Protein AF-A0A2N2LMQ6-F1 (afdb_monomer_lite)

pLDDT: mean 95.04, std 3.76, range [73.69, 98.56]

Foldseek 3Di:
DKEKEWAAAPDDDPLVVQVVVLVVFKDWPLYDYDHCVVDVVSQVVCCVQQVHSFPGKIFIGDSPDNHHPDRFADCPPHHQACDGRLGIHTSHHPVSVVVNCVVVVTDMDTDD

Radius of gyration: 12.9 Å; chains: 1; bounding box: 29×26×38 Å

Structure (mmCIF, N/CA/C/O backbone):
data_AF-A0A2N2LMQ6-F1
#
_entry.id   AF-A0A2N2LMQ6-F1
#
loop_
_atom_site.group_PDB
_atom_site.id
_atom_site.type_symbol
_atom_site.label_atom_id
_atom_site.label_alt_id
_atom_site.label_comp_id
_atom_site.label_asym_id
_atom_site.label_entity_id
_atom_site.label_seq_id
_atom_site.pdbx_PDB_ins_code
_atom_site.Cartn_x
_atom_site.Cartn_y
_atom_site.Cartn_z
_atom_site.occupancy
_atom_site.B_iso_or_equiv
_atom_site.auth_seq_id
_atom_site.auth_comp_id
_atom_site.auth_asym_id
_atom_site.auth_atom_id
_atom_site.pdbx_PDB_model_num
ATOM 1 N N . MET A 1 1 ? -12.730 -12.999 3.088 1.00 80.81 1 MET A N 1
ATOM 2 C CA . MET A 1 1 ? -12.935 -11.535 3.022 1.00 80.81 1 MET A CA 1
ATOM 3 C C . MET A 1 1 ? -11.665 -10.936 2.423 1.00 80.81 1 MET A C 1
ATOM 5 O O . MET A 1 1 ? -10.677 -11.649 2.284 1.00 80.81 1 MET A O 1
ATOM 9 N N . ALA A 1 2 ? -11.725 -9.694 1.941 1.00 92.56 2 ALA A N 1
ATOM 10 C CA . ALA A 1 2 ? -10.563 -9.020 1.367 1.00 92.56 2 ALA A CA 1
ATOM 11 C C . ALA A 1 2 ? -9.919 -8.109 2.418 1.00 92.56 2 ALA A C 1
ATOM 13 O O . ALA A 1 2 ? -10.628 -7.480 3.206 1.00 92.56 2 ALA A O 1
ATOM 14 N N . ARG A 1 3 ? -8.590 -7.985 2.386 1.00 95.94 3 ARG A N 1
ATOM 15 C CA . ARG A 1 3 ? -7.828 -7.085 3.262 1.00 95.94 3 ARG A CA 1
ATOM 16 C C . ARG A 1 3 ? -6.894 -6.169 2.488 1.00 95.94 3 ARG A C 1
ATOM 18 O O . ARG A 1 3 ? -6.495 -6.459 1.360 1.00 95.94 3 ARG A O 1
ATOM 25 N N . LEU A 1 4 ? -6.494 -5.081 3.142 1.00 97.94 4 LEU A N 1
ATOM 26 C CA . LEU A 1 4 ? -5.445 -4.195 2.652 1.00 97.94 4 LEU A CA 1
ATOM 27 C C . LEU A 1 4 ? -4.077 -4.654 3.175 1.00 97.94 4 LEU A C 1
ATOM 29 O O . LEU A 1 4 ? -3.817 -4.620 4.377 1.00 97.94 4 LEU A O 1
ATOM 33 N N . VAL A 1 5 ? -3.171 -4.993 2.264 1.00 98.50 5 VAL A N 1
ATOM 34 C CA . VAL A 1 5 ? -1.747 -5.203 2.539 1.00 98.50 5 VAL A CA 1
ATOM 35 C C . VAL A 1 5 ? -0.983 -3.972 2.063 1.00 98.50 5 VAL A C 1
ATOM 37 O O . VAL A 1 5 ? -1.080 -3.568 0.905 1.00 98.50 5 VAL A O 1
ATOM 40 N N . VAL A 1 6 ? -0.215 -3.356 2.953 1.00 98.38 6 VAL A N 1
ATOM 41 C CA . VAL A 1 6 ? 0.647 -2.218 2.631 1.00 98.38 6 VAL A CA 1
ATOM 42 C C . VAL A 1 6 ? 2.093 -2.681 2.638 1.00 98.38 6 VAL A C 1
ATOM 44 O O . VAL A 1 6 ? 2.685 -2.874 3.699 1.00 98.38 6 VAL A O 1
ATOM 47 N N . TYR A 1 7 ? 2.690 -2.777 1.457 1.00 98.50 7 TYR A N 1
ATOM 48 C CA . TYR A 1 7 ? 4.135 -2.884 1.323 1.00 98.50 7 TYR A CA 1
ATOM 49 C C . TYR A 1 7 ? 4.741 -1.493 1.476 1.00 98.50 7 TYR A C 1
ATOM 51 O O . TYR A 1 7 ? 4.622 -0.635 0.599 1.00 98.50 7 TYR A O 1
ATOM 59 N N . GLY A 1 8 ? 5.322 -1.245 2.641 1.00 97.62 8 GLY A N 1
ATOM 60 C CA . GLY A 1 8 ? 5.858 0.041 3.048 1.00 97.62 8 GLY A CA 1
ATOM 61 C C . GLY A 1 8 ? 7.356 -0.002 3.311 1.00 97.62 8 GLY A C 1
ATOM 62 O O . GLY A 1 8 ? 8.047 -0.975 3.027 1.00 97.62 8 GLY A O 1
ATOM 63 N N . SER A 1 9 ? 7.847 1.093 3.881 1.00 95.50 9 SER A N 1
ATOM 64 C CA . SER A 1 9 ? 9.246 1.259 4.257 1.00 95.50 9 SER A CA 1
ATOM 65 C C . SER A 1 9 ? 9.354 1.887 5.643 1.00 95.50 9 SER A C 1
ATOM 67 O O . SER A 1 9 ? 8.617 2.829 5.975 1.00 95.50 9 SER A O 1
ATOM 69 N N . SER A 1 10 ? 10.278 1.374 6.461 1.00 90.56 10 SER A N 1
ATOM 70 C CA . SER A 1 10 ? 10.704 2.043 7.698 1.00 90.56 10 SER A CA 1
ATOM 71 C C . SER A 1 10 ? 11.655 3.221 7.458 1.00 90.56 10 SER A C 1
ATOM 73 O O . SER A 1 10 ? 11.841 4.039 8.361 1.00 90.56 10 SER A O 1
ATOM 75 N N . ILE A 1 11 ? 12.213 3.355 6.253 1.00 92.31 11 ILE A N 1
ATOM 76 C CA . ILE A 1 11 ? 13.080 4.467 5.857 1.00 92.31 11 ILE A CA 1
ATOM 77 C C . ILE A 1 11 ? 12.207 5.696 5.530 1.00 92.31 11 ILE A C 1
ATOM 79 O O . ILE A 1 11 ? 11.107 5.552 4.985 1.00 92.31 11 ILE A O 1
ATOM 83 N N . PRO A 1 12 ? 12.646 6.929 5.861 1.00 91.62 12 PRO A N 1
ATOM 84 C CA . PRO A 1 12 ? 11.910 8.139 5.503 1.00 91.62 12 PRO A CA 1
ATOM 85 C C . PRO A 1 12 ? 11.618 8.228 3.997 1.00 91.62 12 PRO A C 1
ATOM 87 O O . PRO A 1 12 ? 12.527 8.314 3.177 1.00 91.62 12 PRO A O 1
ATOM 90 N N . CYS A 1 13 ? 10.331 8.251 3.643 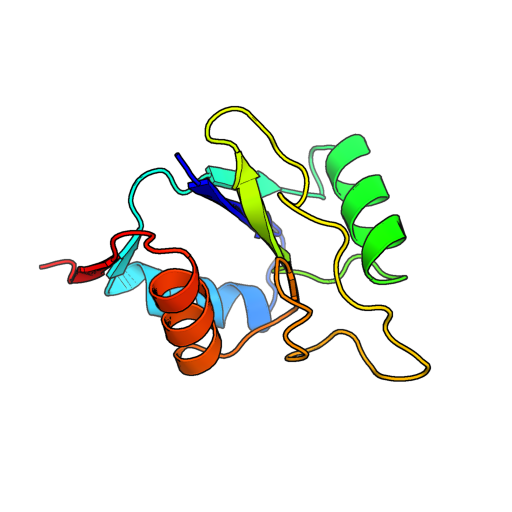1.00 91.69 13 CYS A N 1
ATOM 91 C CA . CYS A 1 13 ? 9.841 8.386 2.273 1.00 91.69 13 CYS A CA 1
ATOM 92 C C . CYS A 1 13 ? 8.640 9.356 2.246 1.00 91.69 13 CYS A C 1
ATOM 94 O O . CYS A 1 13 ? 7.730 9.217 3.074 1.00 91.69 13 CYS A O 1
ATOM 96 N N . PRO A 1 14 ? 8.604 10.339 1.324 1.00 93.56 14 PRO A N 1
ATOM 97 C CA . PRO A 1 14 ? 7.523 11.323 1.255 1.00 93.56 14 PRO A CA 1
ATOM 98 C C . PRO A 1 14 ? 6.157 10.695 0.934 1.00 93.56 14 PRO A C 1
ATOM 100 O O . PRO A 1 14 ? 5.143 11.114 1.496 1.00 93.56 14 PRO A O 1
ATOM 103 N N . ASP A 1 15 ? 6.107 9.667 0.086 1.00 94.94 15 ASP A N 1
ATOM 104 C CA . ASP A 1 15 ? 4.860 8.971 -0.248 1.00 94.94 15 ASP A CA 1
ATOM 105 C C . ASP A 1 15 ? 4.365 8.108 0.930 1.00 94.94 15 ASP A C 1
ATOM 107 O O . ASP A 1 15 ? 3.169 8.090 1.230 1.00 94.94 15 ASP A O 1
ATOM 111 N N . MET A 1 16 ? 5.278 7.514 1.713 1.00 96.19 16 MET A N 1
ATOM 112 C CA . MET A 1 16 ? 4.928 6.869 2.990 1.00 96.19 16 MET A CA 1
ATOM 113 C C . MET A 1 16 ? 4.376 7.873 4.006 1.00 96.19 16 MET A C 1
ATOM 115 O O . MET A 1 16 ? 3.420 7.564 4.718 1.00 96.19 16 MET A O 1
ATOM 119 N N . ALA A 1 17 ? 4.955 9.074 4.093 1.00 95.69 17 ALA A N 1
ATOM 120 C CA . ALA A 1 17 ? 4.467 10.122 4.989 1.00 95.69 17 ALA A CA 1
ATOM 121 C C . ALA A 1 17 ? 3.034 10.548 4.634 1.00 95.69 17 ALA A C 1
ATOM 123 O O . ALA A 1 17 ? 2.226 10.796 5.529 1.00 95.69 17 ALA A O 1
ATOM 124 N N . ARG A 1 18 ? 2.689 10.562 3.342 1.00 95.25 18 ARG A N 1
ATOM 125 C CA . ARG A 1 18 ? 1.327 10.838 2.870 1.00 95.25 18 ARG A CA 1
ATOM 126 C C . ARG A 1 18 ? 0.332 9.768 3.316 1.00 95.25 18 ARG A C 1
ATOM 128 O O . ARG A 1 18 ? -0.711 10.121 3.867 1.00 95.25 18 ARG A O 1
ATOM 135 N N . LEU A 1 19 ? 0.665 8.486 3.134 1.00 96.31 19 LEU A N 1
ATOM 136 C CA . LEU A 1 19 ? -0.167 7.376 3.611 1.00 96.31 19 LEU A CA 1
ATOM 137 C C . LEU A 1 19 ? -0.337 7.427 5.135 1.00 96.31 19 LEU A C 1
ATOM 139 O O . LEU A 1 19 ? -1.460 7.381 5.630 1.00 96.31 19 LEU A O 1
ATOM 143 N N . LYS A 1 20 ? 0.759 7.611 5.881 1.00 95.50 20 LYS A N 1
ATOM 144 C CA . LYS A 1 20 ? 0.723 7.775 7.344 1.00 95.50 20 LYS A CA 1
ATOM 145 C C . LYS A 1 20 ? -0.174 8.942 7.753 1.00 95.50 20 LYS A C 1
ATOM 147 O O . LYS A 1 20 ? -1.004 8.791 8.639 1.00 95.50 20 LYS A O 1
ATOM 152 N N . GLY A 1 21 ? -0.062 10.082 7.073 1.00 95.94 21 GLY A N 1
ATOM 153 C CA . GLY A 1 21 ? -0.906 11.248 7.317 1.00 95.94 21 GLY A CA 1
ATOM 154 C C . GLY A 1 21 ? -2.396 10.969 7.120 1.00 95.94 21 GLY A C 1
ATOM 155 O O . GLY A 1 21 ? -3.211 11.538 7.841 1.00 95.94 21 GLY A O 1
ATOM 156 N N . TRP A 1 22 ? -2.770 10.102 6.178 1.00 96.81 22 TRP A N 1
ATOM 157 C CA . TRP A 1 22 ? -4.154 9.655 6.008 1.00 96.81 22 TRP A CA 1
ATOM 158 C C . TRP A 1 22 ? -4.583 8.658 7.099 1.00 96.81 22 TRP A C 1
ATOM 160 O O . TRP A 1 22 ? -5.658 8.827 7.672 1.00 96.81 22 TRP A O 1
ATOM 170 N N . LEU A 1 23 ? -3.718 7.705 7.466 1.00 96.50 23 LEU A N 1
ATOM 171 C CA . LEU A 1 23 ? -3.950 6.724 8.541 1.00 96.50 23 LEU A CA 1
ATOM 172 C C . LEU A 1 23 ? -4.015 7.341 9.951 1.00 96.50 23 LEU A C 1
ATOM 174 O O . LEU A 1 23 ? -4.572 6.742 10.864 1.00 96.50 23 LEU A O 1
ATOM 178 N N . LEU A 1 24 ? -3.484 8.549 10.154 1.00 96.69 24 LEU A N 1
ATOM 179 C CA . LEU A 1 24 ? -3.675 9.282 11.412 1.00 96.69 24 LEU A CA 1
ATOM 180 C C . LEU A 1 24 ? -5.136 9.694 11.635 1.00 96.69 24 LEU A C 1
AT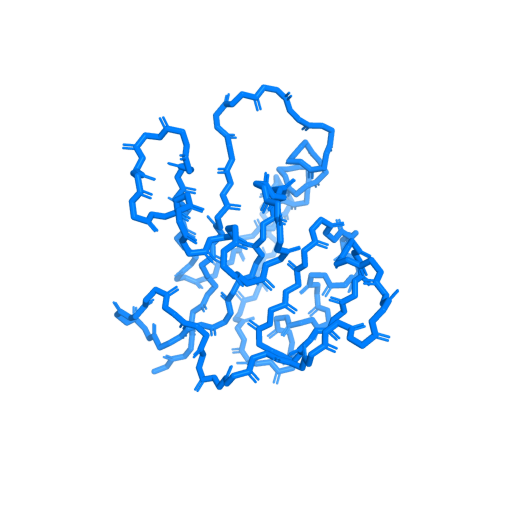OM 182 O O . LEU A 1 24 ? -5.550 9.859 12.776 1.00 96.69 24 LEU A O 1
ATOM 186 N N . ARG A 1 25 ? -5.910 9.862 10.558 1.00 96.94 25 ARG A N 1
ATOM 187 C CA . ARG A 1 25 ? -7.326 10.255 10.617 1.00 96.94 25 ARG A CA 1
ATOM 188 C C . ARG A 1 25 ? -8.278 9.092 10.371 1.00 96.94 25 ARG A C 1
ATOM 190 O O . ARG A 1 25 ? -9.475 9.255 10.570 1.00 96.94 25 ARG A O 1
ATOM 197 N N . ASN A 1 26 ? -7.765 7.946 9.930 1.00 97.56 26 ASN A N 1
ATOM 198 C CA . ASN A 1 26 ? -8.568 6.820 9.475 1.00 97.56 26 ASN A CA 1
ATOM 199 C C . ASN A 1 26 ? -8.010 5.494 9.994 1.00 97.56 26 ASN A C 1
ATOM 201 O O . ASN A 1 26 ? -6.803 5.277 10.069 1.00 97.56 26 ASN A O 1
ATOM 205 N N . GLU A 1 27 ? -8.905 4.581 10.320 1.00 96.56 27 GLU A N 1
ATOM 206 C CA . GL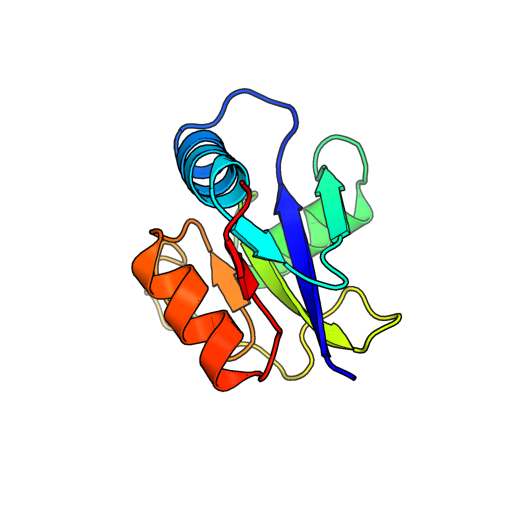U A 1 27 ? -8.618 3.196 10.647 1.00 96.56 27 GLU A CA 1
ATOM 207 C C . GLU A 1 27 ? -9.160 2.301 9.535 1.00 96.56 27 GLU A C 1
ATOM 209 O O . GLU A 1 27 ? -10.321 2.427 9.152 1.00 96.56 27 GLU A O 1
ATOM 214 N N . VAL A 1 28 ? -8.306 1.419 9.012 1.00 96.56 28 VAL A N 1
ATOM 215 C CA . VAL A 1 28 ? -8.666 0.433 7.987 1.00 96.56 28 VAL A CA 1
ATOM 216 C C . VAL A 1 28 ? -8.716 -0.934 8.649 1.00 96.56 28 VAL A C 1
ATOM 218 O O . VAL A 1 28 ? -7.717 -1.396 9.207 1.00 96.56 28 VAL A O 1
ATOM 221 N N . GLU A 1 29 ? -9.882 -1.564 8.609 1.00 91.88 29 GLU A N 1
ATOM 222 C CA . GLU A 1 29 ? -10.103 -2.862 9.240 1.00 91.88 29 GLU A CA 1
ATOM 223 C C . GLU A 1 29 ? -9.283 -3.956 8.535 1.00 91.88 29 GLU A C 1
ATOM 225 O O . GLU A 1 29 ? -9.221 -4.009 7.308 1.00 91.88 29 GLU A O 1
ATOM 230 N N . GLY A 1 30 ? -8.596 -4.800 9.311 1.00 90.62 30 GLY A N 1
ATOM 231 C CA . GLY A 1 30 ? -7.784 -5.898 8.772 1.00 90.62 30 GLY A CA 1
ATOM 232 C C . GLY A 1 30 ? -6.520 -5.477 8.007 1.00 90.62 30 GLY A C 1
ATOM 233 O O . GLY A 1 30 ? -5.880 -6.329 7.393 1.00 90.62 30 GLY A O 1
ATOM 234 N N . MET A 1 31 ? -6.137 -4.193 8.031 1.00 96.38 31 MET A N 1
ATOM 235 C CA . MET A 1 31 ? -4.930 -3.725 7.346 1.00 96.38 31 MET A CA 1
ATOM 236 C C . MET A 1 31 ? -3.658 -4.310 7.970 1.00 96.38 31 MET A C 1
ATOM 238 O O . MET A 1 31 ? -3.448 -4.219 9.180 1.00 96.38 31 MET A O 1
ATOM 242 N N . VAL A 1 32 ? -2.757 -4.807 7.123 1.00 97.12 32 VAL A N 1
ATOM 243 C CA . VAL A 1 32 ? -1.410 -5.242 7.515 1.00 97.12 32 VAL A CA 1
ATOM 244 C C . VAL A 1 32 ? -0.345 -4.411 6.808 1.00 97.12 32 VAL A C 1
ATOM 246 O O . VAL A 1 32 ? -0.540 -3.958 5.681 1.00 97.12 32 VA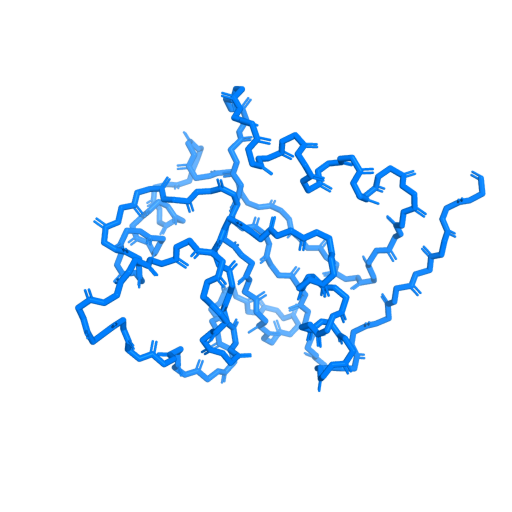L A O 1
ATOM 249 N N . VAL A 1 33 ? 0.792 -4.196 7.470 1.00 97.50 33 VAL A N 1
ATOM 250 C CA . VAL A 1 33 ? 1.920 -3.431 6.922 1.00 97.50 33 VAL A CA 1
ATOM 251 C C . VAL A 1 33 ? 3.170 -4.300 6.944 1.00 97.50 33 VAL A C 1
ATOM 253 O O . VAL A 1 33 ? 3.540 -4.815 7.997 1.00 97.50 33 VAL A O 1
ATOM 256 N N . ILE A 1 34 ? 3.829 -4.423 5.795 1.00 98.19 34 ILE A N 1
ATOM 257 C CA . ILE A 1 34 ? 5.074 -5.172 5.617 1.00 98.19 34 ILE A CA 1
ATOM 258 C C . ILE A 1 34 ? 6.170 -4.197 5.204 1.00 98.19 34 ILE A C 1
ATOM 260 O O . ILE A 1 34 ? 5.990 -3.404 4.282 1.00 98.19 34 ILE A O 1
ATOM 264 N N . ASP A 1 35 ? 7.303 -4.236 5.900 1.00 97.69 35 ASP A N 1
ATOM 265 C CA . ASP A 1 35 ? 8.464 -3.407 5.584 1.00 97.69 35 ASP A CA 1
ATOM 266 C C . ASP A 1 35 ? 9.396 -4.144 4.622 1.00 97.69 35 ASP A C 1
ATOM 268 O O . ASP A 1 35 ? 10.064 -5.102 5.014 1.00 97.69 35 ASP A O 1
ATOM 272 N N . ILE A 1 36 ? 9.486 -3.660 3.382 1.00 97.94 36 ILE A N 1
ATOM 273 C CA . ILE A 1 36 ? 10.304 -4.295 2.339 1.00 97.94 36 ILE A CA 1
ATOM 274 C C . ILE A 1 36 ? 11.807 -4.259 2.641 1.00 97.94 36 ILE A C 1
ATOM 276 O O . ILE A 1 36 ? 12.580 -4.958 2.002 1.00 97.94 36 ILE A O 1
ATOM 280 N N . HIS A 1 37 ? 12.262 -3.441 3.593 1.00 96.00 37 HIS A N 1
ATOM 281 C CA . HIS A 1 37 ? 13.678 -3.412 3.979 1.00 96.00 37 HIS A CA 1
ATOM 282 C C . HIS A 1 37 ? 14.042 -4.467 5.024 1.00 96.00 37 HIS A C 1
ATOM 284 O O . HIS A 1 37 ? 15.216 -4.614 5.361 1.00 96.00 37 HIS A O 1
ATOM 290 N N . ARG A 1 38 ? 13.046 -5.161 5.580 1.00 97.31 38 ARG A N 1
ATOM 291 C CA . ARG A 1 38 ? 13.220 -6.193 6.611 1.00 97.31 38 ARG A CA 1
ATOM 292 C C . ARG A 1 38 ? 12.792 -7.578 6.138 1.00 97.31 38 ARG A C 1
ATOM 294 O O . ARG A 1 38 ? 13.015 -8.544 6.860 1.00 97.31 38 ARG A O 1
ATOM 301 N N . ASP A 1 39 ? 12.186 -7.651 4.961 1.00 97.69 39 ASP A N 1
ATOM 302 C CA . ASP A 1 39 ? 11.638 -8.857 4.359 1.00 97.69 39 ASP A CA 1
ATOM 303 C C . ASP A 1 39 ? 12.046 -8.890 2.878 1.00 97.69 39 ASP A C 1
ATOM 305 O O . ASP A 1 39 ? 11.573 -8.093 2.063 1.00 97.69 39 ASP A O 1
ATOM 309 N N . GLU A 1 40 ? 12.984 -9.781 2.557 1.00 97.88 40 GLU A N 1
ATOM 310 C CA . GLU A 1 40 ? 13.540 -9.947 1.209 1.00 97.88 40 GLU A CA 1
ATOM 311 C C . GLU A 1 40 ? 12.475 -10.421 0.214 1.00 97.88 40 GLU A C 1
ATOM 313 O O . GLU A 1 40 ? 12.399 -9.915 -0.904 1.00 97.88 40 GLU A O 1
ATOM 318 N N . GLU A 1 41 ? 11.574 -11.305 0.640 1.00 97.88 41 GLU A N 1
ATOM 319 C CA . GLU A 1 41 ? 10.496 -11.809 -0.208 1.00 97.88 41 GLU A CA 1
ATOM 320 C C . GLU A 1 41 ? 9.490 -10.691 -0.529 1.00 97.88 41 GLU A C 1
ATOM 322 O O . GLU A 1 41 ? 8.997 -10.560 -1.651 1.00 97.88 41 GLU A O 1
ATOM 327 N N . ALA A 1 42 ? 9.196 -9.825 0.443 1.00 97.94 42 ALA A N 1
ATOM 328 C CA . ALA A 1 42 ? 8.377 -8.638 0.227 1.00 97.94 42 ALA A CA 1
ATOM 329 C C . ALA A 1 42 ? 9.025 -7.647 -0.754 1.00 97.94 42 ALA A C 1
ATOM 331 O O . ALA A 1 42 ? 8.332 -7.079 -1.604 1.00 97.94 42 ALA A O 1
ATOM 332 N N . TYR A 1 43 ? 10.342 -7.450 -0.661 1.00 98.19 43 TYR A N 1
ATOM 333 C CA . TYR A 1 43 ? 11.091 -6.631 -1.610 1.00 98.19 43 TYR A CA 1
ATOM 334 C C . TYR A 1 43 ? 10.991 -7.183 -3.036 1.00 98.19 43 TYR A C 1
ATOM 336 O O . TYR A 1 43 ? 10.624 -6.449 -3.958 1.00 98.19 43 TYR A O 1
ATOM 344 N N . GLU A 1 44 ? 11.262 -8.477 -3.214 1.00 98.25 44 GLU A N 1
ATOM 345 C CA . GLU A 1 44 ? 11.205 -9.145 -4.515 1.00 98.25 44 GLU A CA 1
ATOM 346 C C . GLU A 1 44 ? 9.812 -9.063 -5.142 1.00 98.25 44 GLU A C 1
ATOM 348 O O . GLU A 1 44 ? 9.697 -8.740 -6.327 1.00 98.25 44 GLU A O 1
ATOM 353 N N . ARG A 1 45 ? 8.745 -9.252 -4.353 1.00 97.19 45 ARG A N 1
ATOM 354 C CA . ARG A 1 45 ? 7.360 -9.073 -4.819 1.00 97.19 45 ARG A CA 1
ATOM 355 C C . ARG A 1 45 ? 7.115 -7.667 -5.365 1.00 97.19 45 ARG A C 1
ATOM 357 O O . ARG A 1 45 ? 6.646 -7.516 -6.493 1.00 97.19 45 ARG A O 1
ATOM 364 N N . VAL A 1 46 ? 7.460 -6.625 -4.603 1.00 97.56 46 VAL A N 1
ATOM 365 C CA . VAL A 1 46 ? 7.234 -5.228 -5.022 1.00 97.56 46 VAL A CA 1
ATOM 366 C C . VAL A 1 46 ? 8.024 -4.884 -6.284 1.00 97.56 46 VAL A C 1
ATOM 368 O O . VAL A 1 46 ? 7.470 -4.263 -7.200 1.00 97.56 46 VAL A O 1
ATOM 371 N N . VAL A 1 47 ? 9.282 -5.326 -6.372 1.00 96.94 47 VAL A N 1
ATOM 372 C CA . VAL A 1 47 ? 10.106 -5.153 -7.576 1.00 96.94 47 VAL A CA 1
ATOM 373 C C . VAL A 1 47 ? 9.507 -5.912 -8.755 1.00 96.94 47 VAL A C 1
ATOM 375 O O . VAL A 1 47 ? 9.383 -5.343 -9.837 1.00 96.94 47 VAL A O 1
ATOM 378 N N . GLY A 1 48 ? 9.067 -7.153 -8.555 1.00 95.81 48 GLY A N 1
ATOM 379 C CA . GLY A 1 48 ? 8.422 -7.957 -9.590 1.00 95.81 48 GLY A CA 1
ATOM 380 C C . GLY A 1 48 ? 7.143 -7.313 -10.130 1.00 95.81 48 GLY A C 1
ATOM 381 O O . GLY A 1 48 ? 6.898 -7.324 -11.335 1.00 95.81 48 GLY A O 1
ATOM 382 N N . TRP A 1 49 ? 6.343 -6.687 -9.266 1.00 95.38 49 TRP A N 1
ATOM 383 C CA . TRP A 1 49 ? 5.094 -6.051 -9.679 1.00 95.38 49 TRP A CA 1
ATOM 384 C C . TRP A 1 49 ? 5.273 -4.678 -10.319 1.00 95.38 49 TRP A C 1
ATOM 386 O O . TRP A 1 49 ? 4.508 -4.325 -11.222 1.00 95.38 49 TRP A O 1
ATOM 396 N N . THR A 1 50 ? 6.216 -3.873 -9.832 1.00 94.81 50 THR A N 1
ATOM 397 C CA . THR A 1 50 ? 6.314 -2.442 -10.179 1.00 94.81 50 THR A CA 1
ATOM 398 C C . THR A 1 50 ? 7.585 -2.083 -10.958 1.00 94.81 50 THR A C 1
ATOM 400 O O . THR A 1 50 ? 7.719 -0.960 -11.451 1.00 94.81 50 THR A O 1
ATOM 403 N N . GLY A 1 51 ? 8.515 -3.030 -11.094 1.00 93.94 51 GLY A N 1
ATOM 404 C CA . GLY A 1 51 ? 9.842 -2.854 -11.686 1.00 93.94 51 GLY A CA 1
ATOM 405 C C . GLY A 1 51 ? 10.862 -2.179 -10.762 1.00 93.94 51 GLY A C 1
ATOM 406 O O . GLY A 1 51 ? 12.027 -2.073 -11.133 1.00 93.94 51 GLY A O 1
ATOM 407 N N . HIS A 1 52 ? 10.445 -1.700 -9.585 1.00 93.62 52 HIS A N 1
ATOM 408 C CA . HIS A 1 52 ? 11.275 -0.956 -8.634 1.00 93.62 52 HIS A CA 1
ATOM 409 C C . HIS A 1 52 ? 10.835 -1.252 -7.194 1.00 93.62 52 HIS A C 1
ATOM 411 O O . HIS A 1 52 ? 9.778 -1.820 -6.956 1.00 93.62 52 HIS A O 1
ATOM 417 N N . ALA A 1 53 ? 11.610 -0.820 -6.202 1.00 95.19 53 ALA A N 1
ATOM 418 C CA . ALA A 1 53 ? 11.222 -0.894 -4.792 1.00 95.19 53 ALA A CA 1
ATOM 419 C C . ALA A 1 53 ? 10.251 0.247 -4.400 1.00 95.19 53 ALA A C 1
ATOM 421 O O . ALA A 1 53 ? 10.516 1.015 -3.475 1.00 95.19 53 ALA A O 1
ATOM 422 N N . SER A 1 54 ? 9.163 0.425 -5.158 1.00 95.44 54 SER A N 1
ATOM 423 C CA . SER A 1 54 ? 8.237 1.555 -5.002 1.00 95.44 54 SER A CA 1
ATOM 424 C C . SER A 1 54 ? 7.321 1.390 -3.786 1.00 95.44 54 SER A C 1
ATOM 426 O O . SER A 1 54 ? 6.560 0.425 -3.690 1.00 95.44 54 SER A O 1
ATOM 428 N N . VAL A 1 55 ? 7.355 2.365 -2.871 1.00 96.81 55 VAL A N 1
ATOM 429 C CA . VAL A 1 55 ? 6.616 2.336 -1.597 1.00 96.81 55 VAL A CA 1
ATOM 430 C C . VAL A 1 55 ? 5.902 3.665 -1.304 1.00 96.81 55 VAL A C 1
ATOM 432 O O . VAL A 1 55 ? 6.476 4.729 -1.531 1.00 96.81 55 VAL A O 1
ATOM 435 N N . PRO A 1 56 ? 4.695 3.636 -0.710 1.00 97.94 56 PRO A N 1
ATOM 436 C CA . PRO A 1 56 ? 3.926 2.437 -0.391 1.00 97.94 56 PRO A CA 1
ATOM 437 C C . PRO A 1 56 ? 3.325 1.797 -1.646 1.00 97.94 56 PRO A C 1
ATOM 439 O O . PRO A 1 56 ? 2.836 2.503 -2.522 1.00 97.94 56 PRO A O 1
ATOM 442 N N . THR A 1 57 ? 3.301 0.469 -1.703 1.00 98.44 57 THR A N 1
ATOM 443 C CA . THR A 1 57 ? 2.473 -0.285 -2.653 1.00 98.44 57 THR A CA 1
ATOM 444 C C . THR A 1 57 ? 1.331 -0.942 -1.885 1.00 98.44 57 THR A C 1
ATOM 446 O O . THR A 1 57 ? 1.557 -1.739 -0.978 1.00 98.44 57 THR A O 1
ATOM 449 N N . LEU A 1 58 ? 0.102 -0.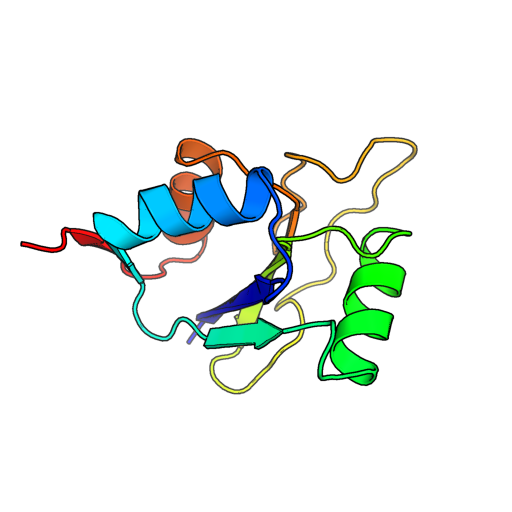549 -2.211 1.00 98.44 58 LEU A N 1
ATOM 450 C CA . LEU A 1 58 ? -1.128 -1.049 -1.607 1.00 98.44 58 LEU A CA 1
ATOM 451 C C . LEU A 1 58 ? -1.621 -2.226 -2.439 1.00 98.44 58 LEU A C 1
ATOM 453 O O . LEU A 1 58 ? -1.719 -2.108 -3.661 1.00 98.44 58 LEU A O 1
ATOM 457 N N . VAL A 1 59 ? -1.947 -3.328 -1.776 1.00 98.56 59 VAL A N 1
ATOM 458 C CA . VAL A 1 59 ? -2.429 -4.564 -2.389 1.00 98.56 59 VAL A CA 1
ATOM 459 C C . VAL A 1 59 ? -3.719 -4.991 -1.704 1.00 98.56 59 VAL A C 1
ATOM 461 O O . VAL A 1 59 ? -3.807 -5.009 -0.479 1.00 98.56 59 VAL A O 1
ATOM 464 N N . ILE A 1 60 ? -4.717 -5.337 -2.508 1.00 98.12 60 ILE A N 1
ATOM 465 C CA . ILE A 1 60 ? -5.944 -5.980 -2.050 1.00 98.12 60 ILE A CA 1
ATOM 466 C C . ILE A 1 60 ? -5.726 -7.480 -2.144 1.00 98.12 60 ILE A C 1
ATOM 468 O O . ILE A 1 60 ? -5.538 -7.995 -3.246 1.00 98.12 60 ILE A O 1
ATOM 472 N N . ALA A 1 61 ? -5.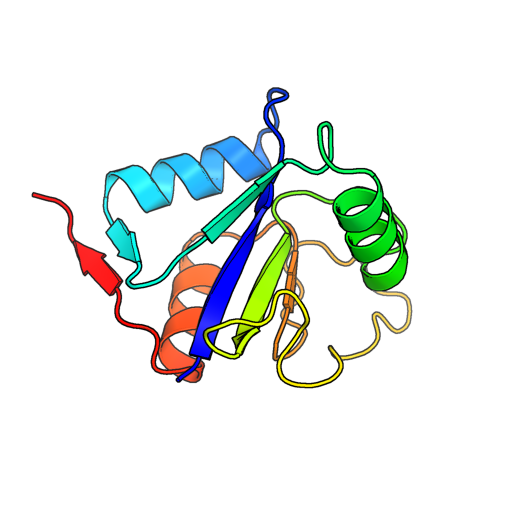734 -8.154 -1.001 1.00 97.69 61 ALA A N 1
ATOM 473 C CA . ALA A 1 61 ? -5.442 -9.576 -0.878 1.00 97.69 61 ALA A CA 1
ATOM 474 C C . ALA A 1 61 ? -6.605 -10.327 -0.220 1.00 97.69 61 ALA A C 1
ATOM 476 O O . ALA A 1 61 ? -7.489 -9.708 0.376 1.00 97.69 61 ALA A O 1
ATOM 477 N N . GLU A 1 62 ? -6.577 -11.657 -0.289 1.00 94.94 62 GLU A N 1
ATOM 478 C CA . GLU A 1 62 ? -7.382 -12.515 0.593 1.00 94.94 62 GLU A CA 1
ATOM 479 C C . GLU A 1 62 ? -7.009 -12.274 2.072 1.00 94.94 62 GLU A C 1
ATOM 481 O O . GLU A 1 62 ? -5.885 -11.860 2.370 1.00 94.94 62 GLU A O 1
ATOM 486 N N . ASP A 1 63 ? -7.928 -12.543 3.007 1.00 88.88 63 ASP A N 1
ATOM 487 C CA . ASP A 1 63 ? -7.769 -12.272 4.454 1.00 88.88 63 ASP A CA 1
ATOM 488 C C . ASP A 1 63 ? -6.466 -12.789 5.079 1.00 88.88 63 ASP A C 1
ATOM 490 O O . ASP A 1 63 ? -5.943 -12.188 6.021 1.00 88.88 63 ASP A O 1
ATOM 494 N N . ASP A 1 64 ? -5.952 -13.915 4.598 1.00 89.06 64 ASP A N 1
ATOM 495 C CA . ASP A 1 64 ? -4.710 -14.547 5.041 1.00 89.06 64 ASP A CA 1
ATOM 496 C C . ASP A 1 64 ? -3.572 -14.405 4.015 1.00 89.06 64 ASP A C 1
ATOM 498 O O . ASP A 1 64 ? -2.407 -14.630 4.347 1.00 89.06 64 ASP A O 1
ATOM 502 N N . GLY A 1 65 ? -3.878 -13.926 2.808 1.00 93.69 65 GLY A N 1
ATOM 503 C CA . GLY A 1 65 ? -2.949 -13.772 1.694 1.00 93.69 65 GLY A CA 1
ATOM 504 C C . GLY A 1 65 ? -2.194 -12.443 1.689 1.00 93.69 65 GLY A C 1
ATOM 505 O O . GLY A 1 65 ? -2.640 -11.431 2.230 1.00 93.69 65 GLY A O 1
ATOM 506 N N . LEU A 1 66 ? -1.012 -12.437 1.078 1.00 96.62 66 LEU A N 1
ATOM 507 C CA . LEU A 1 66 ? -0.192 -11.231 0.884 1.00 96.62 66 LEU A CA 1
ATOM 508 C C . LEU A 1 66 ? -0.165 -10.756 -0.572 1.00 96.62 66 LEU A C 1
ATOM 510 O O . LEU A 1 66 ? 0.286 -9.653 -0.871 1.00 96.62 66 LEU A O 1
ATOM 514 N N . GLU A 1 67 ? -0.669 -11.589 -1.474 1.00 96.44 67 GLU A N 1
ATOM 515 C CA . GLU A 1 67 ? -0.658 -11.340 -2.904 1.00 96.44 67 GLU A CA 1
ATOM 516 C C . GLU A 1 67 ? -1.967 -10.705 -3.383 1.00 96.44 67 GLU A C 1
ATOM 518 O O . GLU A 1 67 ? -3.003 -10.854 -2.730 1.00 96.44 67 GLU A O 1
ATOM 523 N N . PRO A 1 68 ? -1.942 -10.004 -4.530 1.00 97.50 68 PRO A N 1
ATOM 524 C CA . PRO A 1 68 ? -3.144 -9.440 -5.117 1.00 97.50 68 PRO A CA 1
ATOM 525 C C . PRO A 1 68 ? -4.215 -10.508 -5.370 1.00 97.50 68 PRO A C 1
ATOM 527 O O . PRO A 1 68 ? -3.936 -11.531 -5.990 1.00 97.50 68 PRO A O 1
ATOM 530 N N . LEU A 1 69 ? -5.458 -10.219 -4.977 1.00 96.12 69 LEU A N 1
ATOM 531 C CA . LEU A 1 69 ? -6.642 -11.071 -5.179 1.00 96.12 69 LEU A CA 1
ATOM 532 C C . LEU A 1 69 ? -6.833 -11.499 -6.648 1.00 96.12 69 LEU A C 1
ATOM 534 O O . LEU A 1 69 ? -7.374 -12.557 -6.955 1.00 96.12 69 LEU A O 1
ATOM 538 N N . ALA A 1 70 ? -6.390 -10.647 -7.568 1.00 95.50 70 ALA A N 1
ATOM 539 C CA . ALA A 1 70 ? -6.334 -10.887 -8.999 1.00 95.50 70 ALA A CA 1
ATOM 540 C C . ALA A 1 70 ? -5.072 -10.221 -9.570 1.00 95.50 70 ALA A C 1
ATOM 542 O O . ALA A 1 70 ? -4.615 -9.222 -8.997 1.00 95.50 70 ALA A O 1
ATOM 543 N N . PRO A 1 71 ? -4.522 -10.711 -10.698 1.00 95.25 71 PRO A N 1
ATOM 544 C CA . PRO A 1 71 ? -3.358 -10.102 -11.330 1.00 95.25 71 PRO A CA 1
ATOM 545 C C . PRO A 1 71 ? -3.581 -8.604 -11.605 1.00 95.25 71 PRO A C 1
ATOM 547 O O . PRO A 1 71 ? -4.590 -8.250 -12.218 1.00 95.25 71 PRO A O 1
ATOM 550 N N . PRO A 1 72 ? -2.664 -7.717 -11.176 1.00 95.88 72 PRO A N 1
ATOM 551 C CA . PRO A 1 72 ? -2.817 -6.289 -11.403 1.00 95.88 72 PRO A CA 1
ATOM 552 C C . PRO A 1 72 ? -2.638 -5.954 -12.886 1.00 95.88 72 PRO A C 1
ATOM 554 O O . PRO A 1 72 ? -1.783 -6.535 -13.560 1.00 95.88 72 PRO A O 1
ATOM 557 N N . GLU A 1 73 ? -3.383 -4.964 -13.383 1.00 95.19 73 GLU A N 1
ATOM 558 C CA . GLU A 1 73 ? -3.273 -4.508 -14.776 1.00 95.19 73 GLU A CA 1
ATOM 559 C C . GLU A 1 73 ? -1.812 -4.208 -15.161 1.00 95.19 73 GLU A C 1
ATOM 561 O O . GLU A 1 73 ? -1.054 -3.677 -14.344 1.00 95.19 73 GLU A O 1
ATOM 566 N N . PRO A 1 74 ? -1.354 -4.541 -16.377 1.00 92.50 74 PRO A N 1
ATOM 567 C CA . PRO A 1 74 ? 0.030 -4.303 -16.765 1.00 92.50 74 PRO A CA 1
ATOM 568 C C . PRO A 1 74 ? 0.330 -2.802 -16.871 1.00 92.50 74 PRO A C 1
ATOM 570 O O . PRO A 1 74 ? -0.511 -2.004 -17.275 1.00 92.50 74 PRO A O 1
ATOM 573 N N . LEU A 1 75 ? 1.577 -2.411 -16.589 1.00 89.25 75 LEU A N 1
ATOM 574 C CA . LEU A 1 75 ? 1.997 -1.009 -16.703 1.00 89.25 75 LEU A CA 1
ATOM 575 C C . LEU A 1 75 ? 1.965 -0.488 -18.148 1.00 89.25 75 LEU A C 1
ATOM 577 O O . LEU A 1 75 ? 1.794 0.709 -18.344 1.00 89.25 75 LEU A O 1
ATOM 581 N N . ALA A 1 76 ? 2.131 -1.351 -19.157 1.00 87.56 76 ALA A N 1
ATOM 582 C CA . ALA A 1 76 ? 2.050 -0.989 -20.580 1.00 87.56 76 ALA A CA 1
ATOM 583 C C . ALA A 1 76 ? 2.843 0.291 -20.953 1.00 87.56 76 ALA A C 1
ATOM 585 O O . ALA A 1 76 ? 2.356 1.158 -21.676 1.00 87.56 76 ALA A O 1
ATOM 586 N N . GLY A 1 77 ? 4.061 0.439 -20.411 1.00 85.81 77 GLY A N 1
ATOM 587 C CA . GLY A 1 77 ? 4.931 1.607 -20.623 1.00 85.81 77 GLY A CA 1
ATOM 588 C C . GLY A 1 77 ? 4.634 2.825 -19.733 1.00 85.81 77 GLY A C 1
ATOM 589 O O . GLY A 1 77 ? 5.319 3.841 -19.836 1.00 85.81 77 GLY A O 1
ATOM 590 N N . ARG A 1 78 ? 3.638 2.744 -18.844 1.00 83.94 78 ARG A N 1
ATOM 591 C CA . ARG A 1 78 ? 3.302 3.778 -17.855 1.00 83.94 78 ARG A CA 1
ATOM 592 C C . ARG A 1 78 ? 4.136 3.630 -16.585 1.00 83.94 78 ARG A C 1
ATOM 594 O O . ARG A 1 78 ? 4.671 2.568 -16.276 1.00 83.94 78 ARG A O 1
ATOM 601 N N . ARG A 1 79 ? 4.210 4.715 -15.813 1.00 88.12 79 ARG A N 1
ATOM 602 C CA . ARG A 1 79 ? 4.779 4.699 -14.458 1.00 88.12 79 ARG A CA 1
ATOM 603 C C . ARG A 1 79 ? 3.787 4.048 -13.491 1.00 88.12 79 ARG A C 1
ATOM 605 O O . ARG A 1 79 ? 2.588 4.262 -13.626 1.00 88.12 79 ARG A O 1
ATOM 612 N N . ALA A 1 80 ? 4.294 3.302 -12.509 1.00 89.19 80 ALA A N 1
ATOM 613 C CA . ALA A 1 80 ? 3.465 2.657 -11.486 1.00 89.19 80 ALA A CA 1
ATOM 614 C C . ALA A 1 80 ? 2.801 3.659 -10.528 1.00 89.19 80 ALA A C 1
ATOM 616 O O . ALA A 1 80 ? 1.687 3.434 -10.060 1.00 89.19 80 ALA A O 1
ATOM 617 N N . ARG A 1 81 ? 3.475 4.782 -10.257 1.00 93.06 81 ARG A N 1
ATOM 618 C CA . ARG A 1 81 ? 3.007 5.818 -9.336 1.00 93.06 81 ARG A CA 1
ATOM 619 C C . ARG A 1 81 ? 1.604 6.309 -9.673 1.00 93.06 81 ARG A C 1
ATOM 621 O O . ARG A 1 81 ? 1.364 6.777 -10.784 1.00 93.06 81 ARG A O 1
ATOM 628 N N . ALA A 1 82 ? 0.731 6.287 -8.670 1.00 91.25 82 ALA A N 1
ATOM 629 C CA . ALA A 1 82 ? -0.654 6.736 -8.727 1.00 91.25 82 ALA A CA 1
ATOM 630 C C . ALA A 1 82 ? -1.481 6.081 -9.849 1.00 91.25 82 ALA A C 1
ATOM 632 O O . ALA A 1 82 ? -2.531 6.612 -10.212 1.00 91.25 82 ALA A O 1
ATOM 633 N N . PHE A 1 83 ? -1.033 4.947 -10.394 1.00 92.44 83 PHE A N 1
ATOM 634 C CA . PHE A 1 83 ? -1.793 4.178 -11.366 1.00 92.44 83 PHE A CA 1
ATOM 635 C C . PHE A 1 83 ? -2.528 3.052 -10.636 1.00 92.44 83 PHE A C 1
ATOM 637 O O . PHE A 1 83 ? -1.903 2.162 -10.062 1.00 92.44 83 PHE A O 1
ATOM 644 N N . ASP A 1 84 ? -3.857 3.134 -10.621 1.00 93.69 84 ASP A N 1
ATOM 645 C CA . ASP A 1 84 ? -4.720 2.072 -10.111 1.00 93.69 84 ASP A CA 1
ATOM 646 C C . ASP A 1 84 ? -4.725 0.910 -11.103 1.00 93.69 84 ASP A C 1
ATOM 648 O O . ASP A 1 84 ? -5.065 1.087 -12.271 1.00 93.69 84 ASP A O 1
ATOM 652 N N . ARG A 1 85 ? -4.315 -0.265 -10.626 1.00 96.31 85 ARG A N 1
ATOM 653 C CA . ARG A 1 85 ? -4.171 -1.493 -11.411 1.00 96.31 85 ARG A CA 1
ATOM 654 C C . ARG A 1 85 ? -5.172 -2.564 -10.966 1.00 96.31 85 ARG A C 1
ATOM 656 O O . ARG A 1 85 ? -4.898 -3.755 -11.091 1.00 96.31 85 ARG A O 1
ATOM 663 N N . GLY A 1 86 ? -6.306 -2.148 -10.395 1.00 96.12 86 GLY A N 1
ATOM 664 C CA . GLY A 1 86 ? -7.422 -3.002 -9.981 1.00 96.12 86 GLY A CA 1
ATOM 665 C C . GLY A 1 86 ? -7.279 -3.522 -8.550 1.00 96.12 86 GLY A C 1
ATOM 666 O O . GLY A 1 86 ? -8.048 -3.155 -7.660 1.00 96.12 86 GLY A O 1
ATOM 667 N N . THR A 1 87 ? -6.276 -4.357 -8.305 1.00 97.31 87 THR A N 1
ATOM 668 C CA . THR A 1 87 ? -5.963 -4.943 -6.983 1.00 97.31 87 THR A CA 1
ATOM 669 C C . THR A 1 87 ? -4.702 -4.352 -6.364 1.00 97.31 87 THR A C 1
ATOM 671 O O . THR A 1 87 ? -4.295 -4.754 -5.276 1.00 97.31 87 THR A O 1
ATOM 674 N N . MET A 1 88 ? -4.079 -3.393 -7.051 1.00 98.12 88 MET A N 1
ATOM 675 C CA . MET A 1 88 ? -2.813 -2.797 -6.657 1.00 98.12 88 MET A CA 1
ATOM 676 C C . MET A 1 88 ? -2.777 -1.310 -6.974 1.00 98.12 88 MET A C 1
ATOM 678 O O . MET A 1 88 ? -3.209 -0.881 -8.044 1.00 98.12 88 MET A O 1
ATOM 682 N N . LEU A 1 89 ? -2.202 -0.537 -6.060 1.00 97.88 89 LEU A N 1
ATOM 683 C CA . LEU A 1 89 ? -2.029 0.898 -6.209 1.00 97.88 89 LEU A CA 1
ATOM 684 C C . LEU A 1 89 ? -0.702 1.332 -5.578 1.00 97.88 89 LEU A C 1
ATOM 686 O O . LEU A 1 89 ? -0.483 1.170 -4.379 1.00 97.88 89 LEU A O 1
ATOM 690 N N . THR A 1 90 ? 0.190 1.899 -6.383 1.00 97.38 90 THR A N 1
ATOM 691 C CA . THR A 1 90 ? 1.544 2.282 -5.955 1.00 97.38 90 THR A CA 1
ATOM 692 C C . THR A 1 90 ? 1.642 3.788 -5.723 1.00 97.38 90 THR A C 1
ATOM 694 O O . THR A 1 90 ? 1.173 4.573 -6.541 1.00 97.38 90 THR A O 1
ATOM 697 N N . GLU A 1 91 ? 2.271 4.200 -4.621 1.00 96.56 91 GLU A N 1
ATOM 698 C CA . GLU A 1 91 ? 2.526 5.597 -4.234 1.00 96.56 91 GLU A CA 1
ATOM 699 C C . GLU A 1 91 ? 1.285 6.522 -4.359 1.00 96.56 91 GLU A C 1
ATOM 701 O O . GLU A 1 91 ? 1.347 7.568 -5.022 1.00 96.56 91 GLU A O 1
ATOM 706 N N . PRO A 1 92 ? 0.127 6.153 -3.769 1.00 96.19 92 PRO A N 1
ATOM 707 C CA . PRO A 1 92 ? -1.127 6.865 -3.985 1.00 96.19 92 PRO A CA 1
ATOM 708 C C . PRO A 1 92 ? -1.234 8.218 -3.289 1.00 96.19 92 PRO A C 1
ATOM 710 O O . PRO A 1 92 ? -0.522 8.548 -2.337 1.00 96.19 92 PRO A O 1
ATOM 713 N N . ASN A 1 93 ? -2.228 8.992 -3.722 1.00 95.00 93 ASN A N 1
ATOM 714 C CA . ASN A 1 93 ? -2.805 10.063 -2.914 1.00 95.00 93 ASN A CA 1
ATOM 715 C C . ASN A 1 93 ? -4.035 9.574 -2.108 1.00 95.00 93 ASN A C 1
ATOM 717 O O . ASN A 1 93 ? -4.618 8.553 -2.468 1.00 95.00 93 ASN A O 1
ATOM 721 N N . PRO A 1 94 ? -4.454 10.297 -1.048 1.00 93.94 94 PRO A N 1
ATOM 722 C CA . PRO A 1 94 ? -5.585 9.919 -0.195 1.00 93.94 94 PRO A CA 1
ATOM 723 C C . PRO A 1 94 ? -6.877 9.532 -0.919 1.00 93.94 94 PRO A C 1
ATOM 725 O O . PRO A 1 94 ? -7.448 8.493 -0.608 1.00 93.94 94 PRO A O 1
ATOM 728 N N . GLY A 1 95 ? -7.302 10.307 -1.921 1.00 95.38 95 GLY A N 1
ATOM 729 C CA . GLY A 1 95 ? -8.546 10.018 -2.639 1.00 95.38 95 GLY A CA 1
ATOM 730 C C . GLY A 1 95 ? -8.488 8.693 -3.402 1.00 95.38 95 GLY A C 1
ATOM 731 O O . GLY A 1 95 ? -9.482 7.986 -3.495 1.00 95.38 95 GLY A O 1
ATOM 732 N N . GLN A 1 96 ? -7.310 8.302 -3.898 1.00 97.00 96 GLN A N 1
ATOM 733 C CA . GLN A 1 96 ? -7.143 7.006 -4.564 1.00 97.00 96 GLN A CA 1
ATOM 734 C C . GLN A 1 96 ? -7.183 5.833 -3.580 1.00 97.00 96 GLN A C 1
ATOM 736 O O . GLN A 1 96 ? -7.624 4.751 -3.953 1.00 97.00 96 GLN A O 1
ATOM 741 N N . ILE A 1 97 ? -6.734 6.042 -2.338 1.00 96.88 97 ILE A N 1
ATOM 742 C CA . ILE A 1 97 ? -6.835 5.034 -1.276 1.00 96.88 97 ILE A CA 1
ATOM 743 C C . ILE A 1 97 ? -8.312 4.771 -0.980 1.00 96.88 97 ILE A C 1
ATOM 745 O O . ILE A 1 97 ? -8.735 3.622 -0.971 1.00 96.88 97 ILE A O 1
ATOM 749 N N . GLU A 1 98 ? -9.099 5.831 -0.797 1.00 96.50 98 GLU A N 1
ATOM 750 C CA . GLU A 1 98 ? -10.531 5.733 -0.498 1.00 96.50 98 GLU A CA 1
ATOM 751 C C . GLU A 1 98 ? -11.294 5.010 -1.613 1.00 96.50 98 GLU A C 1
ATOM 753 O O . GLU A 1 98 ? -11.983 4.032 -1.335 1.00 96.50 98 GLU A O 1
ATOM 758 N N . VAL A 1 99 ? -11.080 5.403 -2.874 1.00 97.44 99 VAL A N 1
ATOM 759 C CA . VAL A 1 99 ? -11.710 4.752 -4.038 1.00 97.44 99 VAL A CA 1
ATOM 760 C C . VAL A 1 99 ? -11.335 3.270 -4.139 1.00 97.44 99 VAL A C 1
ATOM 762 O O . VAL A 1 99 ? -12.190 2.433 -4.432 1.00 97.44 99 VAL A O 1
ATOM 765 N N . LEU A 1 100 ? -10.066 2.923 -3.891 1.00 97.19 100 LEU A N 1
ATOM 766 C CA . LEU A 1 100 ? -9.614 1.532 -3.907 1.00 97.19 100 LEU A CA 1
ATOM 767 C C . LEU A 1 100 ? -10.315 0.708 -2.817 1.00 97.19 100 LEU A C 1
ATOM 769 O O . LEU A 1 100 ? -10.804 -0.382 -3.102 1.00 97.19 100 LEU A O 1
ATOM 773 N N . LEU A 1 101 ? -10.365 1.214 -1.583 1.00 97.00 101 LEU A N 1
ATOM 774 C CA . LEU A 1 101 ? -10.950 0.494 -0.448 1.00 97.00 101 LEU A CA 1
ATOM 775 C C . LEU A 1 101 ? -12.469 0.358 -0.571 1.00 97.00 101 LEU A C 1
ATOM 777 O O . LEU A 1 101 ? -12.996 -0.727 -0.332 1.00 97.00 101 LEU A O 1
ATOM 781 N N . GLU A 1 102 ? -13.155 1.412 -1.017 1.00 96.44 102 GLU A N 1
ATOM 782 C CA . GLU A 1 102 ? -14.597 1.397 -1.276 1.00 96.44 102 GLU A CA 1
ATOM 783 C C . GLU A 1 102 ? -14.962 0.345 -2.330 1.00 96.44 102 GLU A C 1
ATOM 785 O O . GLU A 1 102 ? -15.846 -0.481 -2.098 1.00 96.44 102 GLU A O 1
ATOM 790 N N . ARG A 1 103 ? -14.231 0.305 -3.455 1.00 96.12 103 ARG A N 1
ATOM 791 C CA . ARG A 1 103 ? -14.461 -0.668 -4.536 1.00 96.12 103 ARG A CA 1
ATOM 792 C C . ARG A 1 103 ? -14.381 -2.119 -4.059 1.00 96.12 103 ARG A C 1
ATOM 794 O O . ARG A 1 103 ? -15.091 -2.970 -4.588 1.00 96.12 103 ARG A O 1
ATOM 801 N N . HIS A 1 104 ? -13.510 -2.399 -3.094 1.00 95.88 104 HIS A N 1
ATOM 802 C CA . HIS A 1 104 ? -13.282 -3.747 -2.564 1.00 95.88 104 HIS A CA 1
ATOM 803 C C . HIS A 1 104 ? -14.030 -4.021 -1.255 1.00 95.88 104 HIS A C 1
ATOM 805 O O . HIS A 1 104 ? -13.837 -5.070 -0.647 1.00 95.88 104 HIS A O 1
ATOM 811 N N . GLY A 1 105 ? -14.903 -3.103 -0.828 1.00 95.31 105 GLY A N 1
ATOM 812 C CA . GLY A 1 105 ? -15.728 -3.269 0.367 1.00 95.31 105 GLY A CA 1
ATOM 813 C C . GLY A 1 105 ? -14.928 -3.330 1.670 1.00 95.31 105 GLY A C 1
ATOM 814 O O . GLY A 1 105 ? -15.399 -3.931 2.634 1.00 95.31 105 GLY A O 1
ATOM 815 N N . ILE A 1 106 ? -13.730 -2.735 1.710 1.00 95.69 106 ILE A N 1
ATOM 816 C CA . ILE A 1 106 ? -12.886 -2.712 2.909 1.00 95.69 106 ILE A CA 1
ATOM 817 C C . ILE A 1 106 ? -13.333 -1.555 3.815 1.00 95.69 106 ILE A C 1
ATOM 819 O O . ILE A 1 106 ? -13.261 -0.395 3.396 1.00 95.69 106 ILE A O 1
ATOM 823 N N . PRO A 1 107 ? -13.770 -1.823 5.061 1.00 94.94 107 PRO A N 1
ATOM 824 C CA . PRO A 1 107 ? -14.260 -0.780 5.953 1.00 94.94 107 PRO A CA 1
ATOM 825 C C . PRO A 1 107 ? -13.169 0.215 6.363 1.00 94.94 107 PRO A C 1
ATOM 827 O O . PRO A 1 107 ? -12.094 -0.167 6.834 1.00 94.94 107 PRO A O 1
ATOM 830 N N . VAL A 1 108 ? -13.499 1.504 6.262 1.00 96.38 108 VAL A N 1
ATOM 831 C CA . VAL A 1 108 ? -12.692 2.616 6.775 1.00 96.38 108 VAL A CA 1
ATOM 832 C C . VAL A 1 108 ? -13.508 3.383 7.806 1.00 96.38 108 VAL A C 1
ATOM 834 O O . VAL A 1 108 ? -14.659 3.742 7.556 1.00 96.38 108 VAL A O 1
ATOM 837 N N . ARG A 1 109 ? -12.921 3.639 8.976 1.00 95.62 109 ARG A N 1
ATOM 838 C CA . ARG A 1 109 ? -13.559 4.391 10.065 1.00 95.62 109 ARG A CA 1
ATOM 839 C C . ARG A 1 109 ? -12.718 5.616 10.419 1.00 95.62 109 ARG A C 1
ATOM 841 O O . ARG A 1 109 ? -11.501 5.481 10.538 1.00 95.62 109 ARG A O 1
ATOM 848 N N . PRO A 1 110 ? -13.313 6.800 10.626 1.00 94.88 110 PRO A N 1
ATOM 849 C CA . PRO A 1 110 ? -12.576 7.942 11.154 1.00 94.88 110 PRO A CA 1
ATOM 850 C C . PRO A 1 110 ? -11.997 7.629 12.541 1.00 94.88 110 PRO A C 1
ATOM 852 O O . PRO A 1 110 ? -12.679 7.036 13.379 1.00 94.88 110 PRO A O 1
ATOM 855 N N . ARG A 1 111 ? -10.753 8.041 12.795 1.00 91.62 111 ARG A N 1
ATOM 856 C CA . ARG A 1 111 ? -10.166 8.037 14.143 1.00 91.62 111 ARG A CA 1
ATOM 857 C C . ARG A 1 111 ? -10.634 9.294 14.885 1.00 91.62 111 ARG A C 1
ATOM 859 O O . ARG A 1 111 ? -10.582 10.383 14.315 1.00 91.62 111 ARG A O 1
ATOM 866 N N . ALA A 1 112 ? -11.127 9.110 16.112 1.00 73.69 112 ALA A N 1
ATOM 867 C CA . ALA A 1 112 ? -11.523 10.189 17.022 1.00 73.69 112 ALA A CA 1
ATOM 868 C C . ALA A 1 112 ? -10.306 10.879 17.654 1.00 73.69 112 ALA A C 1
ATOM 870 O O . ALA A 1 112 ? -9.281 10.185 17.856 1.00 73.69 112 ALA A O 1
#

Secondary structure (DSSP, 8-state):
-EEEEEEE-SS--HHHHHHHHHHTTEEETT-EEEETTT-HHHHHHHHHHHSS--SSEEEEEETT--S-SSPPPP-TTS-SBT-B-SSEEES--HHHHHHHHHHTT--EEE--

Sequence (112 aa):
MARLVVYGSSIPCPDMARLKGWLLRNEVEGMVVIDIHRDEEAYERVVGWTGHASVPTLVIAEDDGLEPLAPPEPLAGRRARAFDRGTMLTEPNPGQIEVLLERHGIPVRPRA